Protein AF-S1PLH1-F1 (afdb_monomer_lite)

Organism: NCBI:txid1181728

pLDDT: mean 71.2, std 16.9, range [31.09, 90.38]

Radius of gyration: 14.57 Å; chains: 1; bounding box: 38×31×36 Å

Secondary structure (DSSP, 8-state):
------EEEEEE-TTT--EEEEEES---HHHHHHHHHHHHHHSSS--------S-TTS-S--TTS---S---S-PPPPHHHHHHHHHHHHHHIIIIIS--

Sequence (100 aa):
MGELRCYVITMIDEHSNYALAQAVPSLNCDIIKLFFCRADRLFPIDINQGIADNGKEFPGNFDKAPQESASKPYGPTPLRLERTSERFKRTPKEQFIEFK

Foldseek 3Di:
DPPQDWDKDKDADPPPRDIDIDIDSDQAQVVVVVVVVVCCVPDPDHDQDDDDDPDPRHPPCPPPRDPDDDDDDDDPDPPVVVVVVVVVVVCCCVPPVVPD

Structure (mmCIF, N/CA/C/O backbone):
data_AF-S1PLH1-F1
#
_entry.id   AF-S1PLH1-F1
#
loop_
_atom_site.group_PDB
_atom_site.id
_atom_site.type_symbol
_atom_site.label_atom_id
_atom_site.label_alt_id
_atom_site.label_comp_id
_atom_site.label_asym_id
_atom_site.label_entity_id
_atom_site.label_seq_id
_atom_site.pdbx_PDB_ins_code
_atom_site.Cartn_x
_atom_site.Cartn_y
_atom_site.Cartn_z
_atom_site.occupancy
_atom_site.B_iso_or_equiv
_atom_site.auth_seq_id
_atom_site.auth_comp_id
_atom_site.auth_asym_id
_atom_site.auth_atom_id
_atom_site.pdbx_PDB_model_num
ATOM 1 N N . MET A 1 1 ? -17.236 5.895 23.349 1.00 46.53 1 MET A N 1
ATOM 2 C CA . MET A 1 1 ? -16.543 5.074 22.333 1.00 46.53 1 MET A CA 1
ATOM 3 C C . MET A 1 1 ? -15.213 5.752 22.067 1.00 46.53 1 MET A C 1
ATOM 5 O O . MET A 1 1 ? -15.239 6.939 21.779 1.00 46.53 1 MET A O 1
ATOM 9 N N . GLY A 1 2 ? -14.080 5.080 22.298 1.00 53.78 2 GLY A N 1
ATOM 10 C CA . GLY A 1 2 ? -12.761 5.682 22.057 1.00 53.78 2 GLY A CA 1
ATOM 11 C C . GLY A 1 2 ? -12.589 6.049 20.582 1.00 53.78 2 GLY A C 1
ATOM 12 O O . GLY A 1 2 ? -13.194 5.400 19.730 1.00 53.78 2 GLY A O 1
ATOM 13 N N . GLU A 1 3 ? -11.808 7.090 20.288 1.00 58.06 3 GLU A N 1
ATOM 14 C CA . GLU A 1 3 ? -11.478 7.468 18.910 1.00 58.06 3 GLU A CA 1
ATOM 15 C C . GLU A 1 3 ? -10.939 6.249 18.151 1.00 58.06 3 GLU A C 1
ATOM 17 O O . GLU A 1 3 ? -9.890 5.695 18.490 1.00 58.06 3 GLU A O 1
ATOM 22 N N . LEU A 1 4 ? -11.675 5.815 17.127 1.00 64.06 4 LEU A N 1
ATOM 23 C CA . LEU A 1 4 ? -11.211 4.814 16.176 1.00 64.06 4 LEU A CA 1
ATOM 24 C C . LEU A 1 4 ? -10.049 5.430 15.396 1.00 64.06 4 LEU A C 1
ATOM 26 O O . LEU A 1 4 ? -10.246 6.251 14.502 1.00 64.06 4 LEU A O 1
ATOM 30 N N . ARG A 1 5 ? -8.821 5.061 15.765 1.00 69.12 5 ARG A N 1
ATOM 31 C CA . ARG A 1 5 ? -7.630 5.429 15.000 1.00 69.12 5 ARG A CA 1
ATOM 32 C C . ARG A 1 5 ? -7.628 4.626 13.705 1.00 69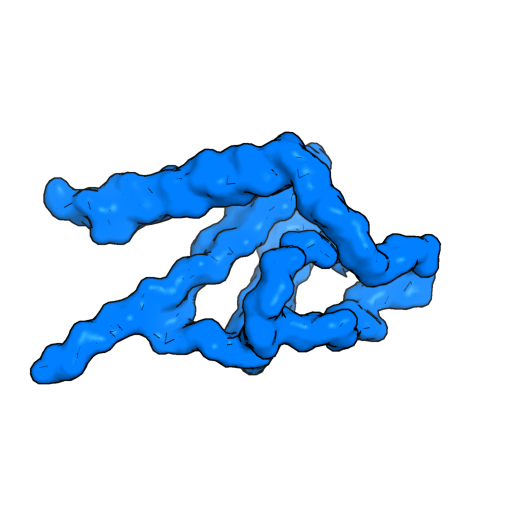.12 5 ARG A C 1
ATOM 34 O O . ARG A 1 5 ? -7.379 3.425 13.718 1.00 69.12 5 ARG A O 1
ATOM 41 N N . CYS A 1 6 ? -7.913 5.296 12.597 1.00 75.81 6 CYS A N 1
ATOM 42 C CA . CYS A 1 6 ? -7.755 4.732 11.265 1.00 75.81 6 CYS A CA 1
ATOM 43 C C . CYS A 1 6 ? -6.347 5.045 10.760 1.00 75.81 6 CYS A C 1
ATOM 45 O O . CYS A 1 6 ? -5.950 6.207 10.689 1.00 75.81 6 CYS A O 1
ATOM 47 N N . TYR A 1 7 ? -5.601 4.009 10.396 1.00 85.38 7 TYR A N 1
ATOM 48 C CA . TYR A 1 7 ? -4.307 4.152 9.740 1.00 85.38 7 TYR A CA 1
ATOM 49 C C . TYR A 1 7 ? -4.486 3.947 8.243 1.00 85.38 7 TYR A C 1
ATOM 51 O O . TYR A 1 7 ? -5.331 3.158 7.825 1.00 85.38 7 TYR A O 1
ATOM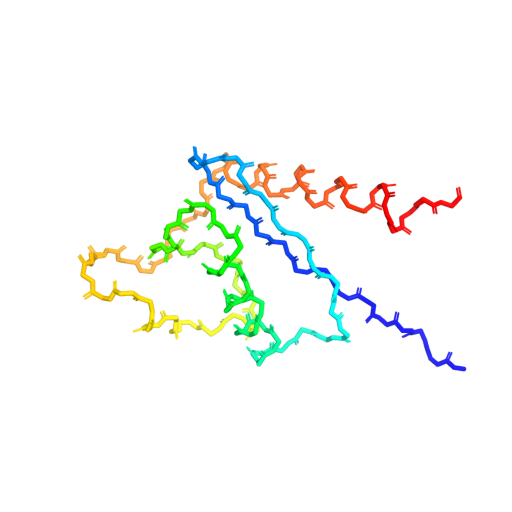 59 N N . VAL A 1 8 ? -3.688 4.629 7.427 1.00 87.12 8 VAL A N 1
ATOM 60 C CA . VAL A 1 8 ? -3.676 4.421 5.977 1.00 87.12 8 VAL A CA 1
ATOM 61 C C . VAL A 1 8 ? -2.280 3.995 5.568 1.00 87.12 8 VAL A C 1
ATOM 63 O O . VAL A 1 8 ? -1.316 4.725 5.787 1.00 87.12 8 VAL A O 1
ATOM 66 N N . ILE A 1 9 ? -2.182 2.805 4.983 1.00 88.06 9 ILE A N 1
ATOM 67 C CA . ILE A 1 9 ? -0.955 2.326 4.351 1.00 88.06 9 ILE A CA 1
ATOM 68 C C . ILE A 1 9 ? -1.011 2.741 2.885 1.00 88.06 9 ILE A C 1
ATOM 70 O O . ILE A 1 9 ? -2.033 2.561 2.222 1.00 88.06 9 ILE A O 1
ATOM 74 N N . THR A 1 10 ? 0.086 3.301 2.389 1.00 88.56 10 THR A N 1
ATOM 75 C CA . THR A 1 10 ? 0.216 3.783 1.012 1.00 88.56 10 THR A CA 1
ATOM 76 C C . THR A 1 10 ? 1.417 3.140 0.340 1.00 88.56 10 THR A C 1
ATOM 78 O O . THR A 1 10 ? 2.489 3.097 0.940 1.00 88.56 10 THR A O 1
ATOM 81 N N . MET A 1 11 ? 1.257 2.714 -0.909 1.00 87.00 11 MET A N 1
ATOM 82 C CA . MET A 1 11 ? 2.319 2.193 -1.765 1.00 87.00 11 MET A CA 1
ATOM 83 C C . MET A 1 11 ? 2.219 2.838 -3.142 1.00 87.00 11 MET A C 1
ATOM 85 O O . MET A 1 11 ? 1.120 3.050 -3.648 1.00 87.00 11 MET A O 1
ATOM 89 N N . ILE A 1 12 ? 3.366 3.150 -3.733 1.00 86.12 12 ILE A N 1
ATOM 90 C CA . ILE A 1 12 ? 3.474 3.757 -5.057 1.00 86.12 12 ILE A CA 1
ATOM 91 C C . ILE A 1 12 ? 4.593 3.030 -5.778 1.00 86.12 12 ILE A C 1
ATOM 93 O O . ILE A 1 12 ? 5.669 2.861 -5.206 1.00 86.12 12 ILE A O 1
ATOM 97 N N . ASP A 1 13 ? 4.341 2.635 -7.016 1.00 83.38 13 ASP A N 1
ATOM 98 C CA . ASP A 1 13 ? 5.386 2.169 -7.911 1.00 83.38 13 ASP A CA 1
ATOM 99 C C . ASP A 1 13 ? 5.883 3.316 -8.806 1.00 83.38 13 ASP A C 1
ATOM 101 O O . ASP A 1 13 ? 5.096 4.059 -9.399 1.00 83.38 13 ASP A O 1
ATOM 105 N N . GLU A 1 14 ? 7.207 3.469 -8.899 1.00 74.69 14 GLU A N 1
ATOM 106 C CA . GLU A 1 14 ? 7.842 4.566 -9.643 1.00 74.69 14 GLU A CA 1
ATOM 107 C C . GLU A 1 14 ? 7.736 4.384 -11.163 1.00 74.69 14 GLU A C 1
ATOM 109 O O . GLU A 1 14 ? 7.729 5.369 -11.903 1.00 74.69 14 GLU A O 1
ATOM 114 N N . HIS A 1 15 ? 7.661 3.141 -11.639 1.00 77.88 15 HIS A N 1
ATOM 115 C CA . HIS A 1 15 ? 7.779 2.831 -13.063 1.00 77.88 15 HIS A CA 1
ATOM 116 C C . HIS A 1 15 ? 6.432 2.843 -13.795 1.00 77.88 15 HIS A C 1
ATOM 118 O O . HIS A 1 15 ? 6.349 3.303 -14.933 1.00 77.88 15 HIS A O 1
ATOM 124 N N . SER A 1 16 ? 5.375 2.371 -13.142 1.00 79.00 16 SER A N 1
ATOM 125 C CA . SER A 1 16 ? 4.022 2.240 -13.692 1.00 79.00 16 SER A CA 1
ATOM 126 C C . SER A 1 16 ? 3.097 3.400 -13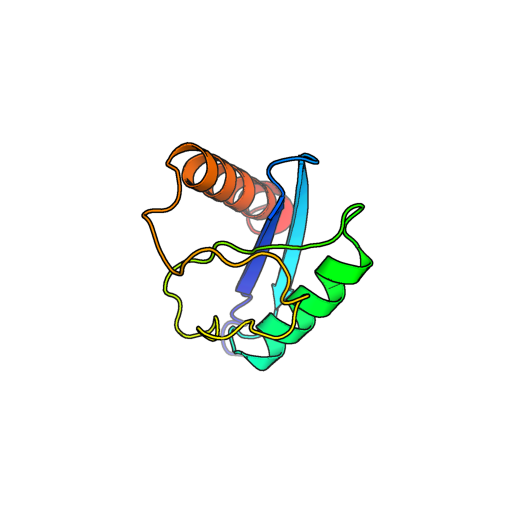.324 1.00 79.00 16 SER A C 1
ATOM 128 O O . SER A 1 16 ? 2.008 3.506 -13.885 1.00 79.00 16 SER A O 1
ATOM 130 N N . ASN A 1 17 ? 3.508 4.280 -12.401 1.00 76.81 17 ASN A N 1
ATOM 131 C CA . ASN A 1 17 ? 2.646 5.288 -11.767 1.00 76.81 17 ASN A CA 1
ATOM 132 C C . ASN A 1 17 ? 1.403 4.687 -11.081 1.00 76.81 17 ASN A C 1
ATOM 134 O O . ASN A 1 17 ? 0.427 5.399 -10.835 1.00 76.81 17 ASN A O 1
ATOM 138 N N . TYR A 1 18 ? 1.419 3.387 -10.776 1.00 86.25 18 TYR A N 1
ATOM 139 C CA . TYR A 1 18 ? 0.349 2.737 -10.038 1.00 86.25 18 TYR A CA 1
ATOM 140 C C . TYR A 1 18 ? 0.519 2.991 -8.540 1.00 86.25 18 TYR A C 1
ATOM 142 O O . TYR A 1 18 ? 1.628 2.941 -8.003 1.00 86.25 18 TYR A O 1
ATOM 150 N N . ALA A 1 19 ? -0.584 3.278 -7.853 1.00 88.25 19 ALA A N 1
ATOM 151 C CA . ALA A 1 19 ? -0.569 3.566 -6.429 1.00 88.25 19 ALA A CA 1
ATOM 152 C C . ALA A 1 19 ? -1.761 2.922 -5.725 1.00 88.25 19 ALA A C 1
ATOM 154 O O . ALA A 1 19 ? -2.863 2.839 -6.268 1.00 88.25 19 ALA A O 1
ATOM 155 N N . LEU A 1 20 ? -1.535 2.491 -4.489 1.00 89.12 20 LEU A N 1
ATOM 156 C CA . LEU A 1 20 ? -2.528 1.856 -3.638 1.00 89.12 20 LEU A CA 1
ATOM 157 C C . LEU A 1 20 ? -2.534 2.537 -2.272 1.00 89.12 20 LEU A C 1
ATOM 159 O O . LEU A 1 20 ? -1.488 2.727 -1.655 1.00 89.12 20 LEU A O 1
ATOM 163 N N . ALA A 1 21 ? -3.725 2.866 -1.784 1.00 90.38 21 ALA A N 1
ATOM 164 C CA . ALA A 1 21 ? -3.949 3.326 -0.422 1.00 90.38 21 ALA A CA 1
ATOM 165 C C . ALA A 1 21 ? -5.000 2.429 0.236 1.00 90.38 21 ALA A C 1
ATOM 167 O O . ALA A 1 21 ? -6.057 2.185 -0.344 1.00 90.38 21 ALA A O 1
ATOM 168 N N . GLN A 1 22 ? -4.720 1.936 1.441 1.00 89.00 22 GLN A N 1
ATOM 169 C CA . GLN A 1 22 ? -5.640 1.072 2.173 1.00 89.00 22 GLN A CA 1
ATOM 170 C C . GLN A 1 22 ? -5.774 1.525 3.625 1.00 89.00 22 GLN A C 1
ATOM 172 O O . GLN A 1 22 ? -4.785 1.602 4.355 1.00 89.00 22 GLN A O 1
ATOM 177 N N . ALA A 1 23 ? -7.011 1.766 4.056 1.00 89.25 23 ALA A N 1
ATOM 178 C CA . ALA A 1 23 ? -7.323 1.978 5.462 1.00 89.25 23 ALA A CA 1
ATOM 179 C C . ALA A 1 23 ? -7.215 0.660 6.247 1.00 89.25 23 ALA A C 1
ATOM 181 O O . ALA A 1 23 ? -7.668 -0.395 5.790 1.00 89.25 23 ALA A O 1
ATOM 182 N N . VAL A 1 24 ? -6.612 0.719 7.433 1.00 86.94 24 VAL A N 1
ATOM 183 C CA . VAL A 1 24 ? -6.424 -0.419 8.335 1.00 86.94 24 VAL A CA 1
ATOM 184 C C . VAL A 1 24 ? -6.686 -0.023 9.791 1.00 86.94 24 VAL A C 1
ATOM 186 O O . VAL A 1 24 ? -6.426 1.118 10.183 1.00 86.94 24 VAL A O 1
ATOM 189 N N . PRO A 1 25 ? -7.189 -0.958 10.618 1.00 85.12 25 PRO A N 1
ATOM 190 C CA . PRO A 1 25 ? -7.541 -0.672 12.010 1.00 85.12 25 PRO A CA 1
ATOM 191 C C . PRO A 1 25 ? -6.320 -0.532 12.935 1.00 85.12 25 PRO A C 1
ATOM 193 O O . PRO A 1 25 ? -6.443 -0.029 14.047 1.00 85.12 25 PRO A O 1
ATOM 196 N N . SER A 1 26 ? -5.142 -0.992 12.506 1.00 86.06 26 SER A N 1
ATOM 197 C CA . SER A 1 26 ? -3.899 -0.936 13.282 1.00 86.06 26 SER A CA 1
ATOM 198 C C . SER A 1 26 ? -2.679 -1.090 12.378 1.00 86.06 26 SER A C 1
ATOM 200 O O . SER A 1 26 ? -2.757 -1.805 11.379 1.00 86.06 26 SER A O 1
ATOM 202 N N . LEU A 1 27 ? -1.541 -0.515 12.769 1.00 84.62 27 LEU A N 1
ATOM 203 C CA . LEU A 1 27 ? -0.243 -0.789 12.150 1.00 84.62 27 LEU A CA 1
ATOM 204 C C . LEU A 1 27 ? 0.465 -1.901 12.933 1.00 84.62 27 LEU A C 1
ATOM 206 O O . LEU A 1 27 ? 0.911 -1.703 14.059 1.00 84.62 27 LEU A O 1
ATOM 210 N N . ASN A 1 28 ? 0.509 -3.098 12.356 1.00 84.69 28 ASN A N 1
ATOM 211 C CA . ASN A 1 28 ? 1.290 -4.224 12.859 1.00 84.69 28 ASN A CA 1
ATOM 212 C C . ASN A 1 28 ? 1.790 -5.073 11.680 1.00 84.69 28 ASN A C 1
ATOM 214 O O . ASN A 1 28 ? 1.281 -4.959 10.564 1.00 84.69 28 ASN A O 1
ATOM 218 N N . CYS A 1 29 ? 2.773 -5.934 11.936 1.00 80.88 29 CYS A N 1
ATOM 219 C CA . CYS A 1 29 ? 3.443 -6.727 10.903 1.00 80.88 29 CYS A CA 1
ATOM 220 C C . CYS A 1 29 ? 2.476 -7.605 10.081 1.00 80.88 29 CYS A C 1
ATOM 222 O O . CYS A 1 29 ? 2.638 -7.723 8.867 1.00 80.88 29 CYS A O 1
ATOM 224 N N . ASP A 1 30 ? 1.440 -8.181 10.698 1.00 85.75 30 ASP A N 1
ATOM 225 C CA . ASP A 1 30 ? 0.482 -9.047 9.997 1.00 85.75 30 ASP A CA 1
ATOM 226 C C . ASP 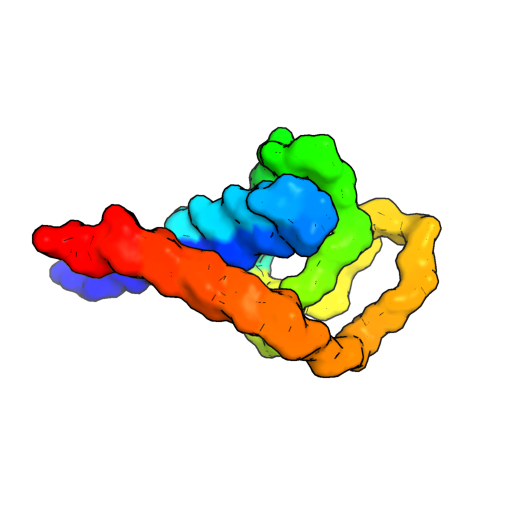A 1 30 ? -0.408 -8.259 9.030 1.00 85.75 30 ASP A C 1
ATOM 228 O O . ASP A 1 30 ? -0.654 -8.694 7.903 1.00 85.75 30 ASP A O 1
ATOM 232 N N . ILE A 1 31 ? -0.831 -7.058 9.432 1.00 87.94 31 ILE A N 1
ATOM 233 C CA . ILE A 1 31 ? -1.578 -6.137 8.572 1.00 87.94 31 ILE A CA 1
ATOM 234 C C . ILE A 1 31 ? -0.714 -5.660 7.400 1.00 87.94 31 ILE A C 1
ATOM 236 O O . ILE A 1 31 ? -1.200 -5.602 6.270 1.00 87.94 31 ILE A O 1
ATOM 240 N N . ILE A 1 32 ? 0.565 -5.365 7.647 1.00 85.12 32 ILE A N 1
ATOM 241 C CA . ILE A 1 32 ? 1.515 -4.965 6.602 1.00 85.12 32 ILE A CA 1
ATOM 242 C C . ILE A 1 32 ? 1.721 -6.108 5.599 1.00 85.12 32 ILE A C 1
ATOM 244 O O . ILE A 1 32 ? 1.607 -5.890 4.395 1.00 85.12 32 ILE A O 1
ATOM 248 N N . LYS A 1 33 ? 1.931 -7.347 6.061 1.00 84.75 33 LYS A N 1
ATOM 249 C CA . LYS A 1 33 ? 2.027 -8.525 5.179 1.00 84.75 33 LYS A CA 1
ATOM 250 C C . LYS A 1 33 ? 0.776 -8.704 4.324 1.00 84.75 33 LYS A C 1
ATOM 252 O O . LYS A 1 33 ? 0.881 -8.918 3.120 1.00 84.75 33 LYS A O 1
ATOM 257 N N . LEU A 1 34 ? -0.406 -8.589 4.930 1.00 87.25 34 LEU A N 1
ATOM 258 C CA . LEU A 1 34 ? -1.670 -8.704 4.208 1.00 87.25 34 LEU A CA 1
ATOM 259 C C . LEU A 1 34 ? -1.820 -7.612 3.142 1.00 87.25 34 LEU A C 1
ATOM 261 O O . LEU A 1 34 ? -2.312 -7.892 2.050 1.00 87.25 34 LEU A O 1
ATOM 265 N N . PHE A 1 35 ? -1.394 -6.385 3.448 1.00 88.56 35 PHE A N 1
ATOM 266 C CA . PHE A 1 35 ? -1.351 -5.293 2.480 1.00 88.56 35 PHE A CA 1
ATOM 267 C C . PHE A 1 35 ? -0.445 -5.640 1.290 1.00 88.56 35 PHE A C 1
ATOM 269 O O . PHE A 1 35 ? -0.886 -5.515 0.151 1.00 88.56 35 PHE A O 1
ATOM 276 N N . PHE A 1 36 ? 0.761 -6.167 1.527 1.00 84.56 36 PHE A N 1
ATOM 277 C CA . PHE A 1 36 ? 1.659 -6.596 0.448 1.00 84.56 36 PHE A CA 1
ATOM 278 C C . PHE A 1 36 ? 1.072 -7.724 -0.404 1.00 84.56 36 PHE A C 1
ATOM 280 O O . PHE A 1 36 ? 1.091 -7.622 -1.624 1.00 84.56 36 PHE A O 1
ATOM 287 N N . CYS A 1 37 ? 0.465 -8.751 0.200 1.00 85.62 37 CYS A N 1
ATOM 288 C CA . CYS A 1 37 ? -0.202 -9.814 -0.563 1.00 85.62 37 CYS A CA 1
ATOM 289 C C . CYS A 1 37 ? -1.347 -9.292 -1.446 1.00 85.62 37 CYS A C 1
ATOM 291 O O . CYS A 1 37 ? -1.688 -9.910 -2.453 1.00 85.62 37 CYS A O 1
ATOM 293 N N . ARG A 1 38 ? -1.991 -8.187 -1.055 1.00 87.94 38 ARG A N 1
ATOM 294 C CA . ARG A 1 38 ? -3.012 -7.527 -1.877 1.00 87.94 38 ARG A CA 1
ATOM 295 C C . ARG A 1 38 ? -2.379 -6.691 -2.976 1.00 87.94 38 ARG A C 1
ATOM 297 O O . ARG A 1 38 ? -2.858 -6.759 -4.100 1.00 87.94 38 ARG A O 1
ATOM 304 N N . ALA A 1 39 ? -1.325 -5.940 -2.664 1.00 86.88 39 ALA A N 1
ATOM 305 C CA . ALA A 1 39 ? -0.583 -5.163 -3.649 1.00 86.88 39 ALA A CA 1
ATOM 306 C C . ALA A 1 39 ? -0.045 -6.068 -4.768 1.00 86.88 39 ALA A C 1
ATOM 308 O O . ALA A 1 39 ? -0.308 -5.793 -5.929 1.00 86.88 39 ALA A O 1
ATOM 309 N N . ASP A 1 40 ? 0.564 -7.201 -4.424 1.00 85.31 40 ASP A N 1
ATOM 310 C CA . ASP A 1 40 ? 1.094 -8.191 -5.375 1.00 85.31 40 ASP A CA 1
ATOM 311 C C . ASP A 1 40 ? 0.039 -8.702 -6.375 1.00 85.31 40 ASP A C 1
ATOM 313 O O . ASP A 1 40 ? 0.326 -8.944 -7.539 1.00 85.31 40 ASP A O 1
ATOM 317 N N . ARG A 1 41 ? -1.228 -8.786 -5.950 1.00 86.81 41 ARG A N 1
ATOM 318 C CA . ARG A 1 41 ? -2.352 -9.193 -6.814 1.00 86.81 41 ARG A CA 1
ATOM 319 C C . ARG A 1 41 ? -2.976 -8.055 -7.620 1.00 86.81 41 ARG A C 1
ATOM 321 O O . ARG A 1 41 ? -3.725 -8.325 -8.554 1.00 86.81 41 ARG A O 1
ATOM 328 N N . LEU A 1 42 ? -2.790 -6.810 -7.189 1.00 88.12 42 LEU A N 1
ATOM 329 C CA . LEU A 1 42 ? -3.450 -5.633 -7.761 1.00 88.12 42 LEU A CA 1
ATOM 330 C C . LEU A 1 42 ? -2.536 -4.834 -8.683 1.00 88.12 42 LEU A C 1
ATOM 332 O O . LEU A 1 42 ? -3.040 -4.108 -9.541 1.00 88.12 42 LEU A O 1
ATOM 336 N N . PHE A 1 43 ? -1.224 -4.897 -8.467 1.00 82.81 43 PHE A N 1
ATOM 337 C CA . PHE A 1 43 ? -0.272 -4.162 -9.278 1.00 82.81 43 PHE A CA 1
ATOM 338 C C . PHE A 1 43 ? -0.170 -4.805 -10.666 1.00 82.81 43 PHE A C 1
ATOM 340 O O . PHE A 1 43 ? -0.174 -6.028 -10.789 1.00 82.81 43 PHE A O 1
ATOM 347 N N . PRO A 1 44 ? -0.074 -3.991 -11.731 1.00 82.62 44 PRO A N 1
ATOM 348 C CA . PRO A 1 44 ? 0.050 -4.489 -13.100 1.00 82.62 44 PRO A CA 1
ATOM 349 C C . PRO A 1 44 ? 1.453 -5.036 -13.417 1.00 82.62 44 PRO A C 1
ATOM 351 O O . PRO A 1 44 ? 1.706 -5.431 -14.554 1.00 82.62 44 PRO A O 1
ATOM 354 N N . ILE A 1 45 ? 2.367 -5.005 -12.444 1.00 81.75 45 ILE A N 1
ATOM 355 C CA . ILE A 1 45 ? 3.759 -5.436 -12.549 1.00 81.75 45 ILE A CA 1
ATOM 356 C C . ILE A 1 45 ? 4.165 -6.194 -11.282 1.00 81.75 45 ILE A C 1
ATOM 358 O O . ILE A 1 45 ? 3.646 -5.909 -10.199 1.00 81.75 45 ILE A O 1
ATOM 362 N N . ASP A 1 46 ? 5.130 -7.102 -11.416 1.00 81.00 46 ASP A N 1
ATOM 363 C CA . ASP A 1 46 ? 5.684 -7.845 -10.284 1.00 81.00 46 ASP A CA 1
ATOM 364 C C . ASP A 1 46 ? 6.465 -6.918 -9.340 1.00 81.00 46 ASP A C 1
ATOM 366 O O . ASP A 1 46 ? 7.310 -6.116 -9.760 1.00 81.00 46 ASP A O 1
ATOM 370 N N . ILE A 1 47 ? 6.196 -7.036 -8.038 1.00 77.88 47 ILE A N 1
ATOM 371 C CA . ILE A 1 47 ? 6.854 -6.235 -7.002 1.00 77.88 47 ILE A CA 1
ATOM 372 C C . ILE A 1 47 ? 8.191 -6.894 -6.643 1.00 77.88 47 ILE A C 1
ATOM 374 O O . ILE A 1 47 ? 8.252 -7.820 -5.837 1.00 77.88 47 ILE A O 1
ATOM 378 N N . ASN A 1 48 ? 9.282 -6.381 -7.215 1.00 73.81 48 ASN A N 1
ATOM 379 C CA . ASN A 1 48 ? 10.628 -6.929 -6.992 1.00 73.81 48 ASN A CA 1
ATOM 380 C C . ASN A 1 48 ? 11.338 -6.344 -5.758 1.00 73.81 48 ASN A C 1
ATOM 382 O O . ASN A 1 48 ? 12.130 -7.026 -5.111 1.00 73.81 48 ASN A O 1
ATOM 386 N N . GLN A 1 49 ? 11.078 -5.076 -5.424 1.00 72.06 49 GLN A N 1
ATOM 387 C CA . GLN A 1 49 ? 11.701 -4.390 -4.290 1.00 72.06 49 GLN A CA 1
ATOM 388 C C . GLN A 1 49 ? 10.749 -3.344 -3.701 1.00 72.06 49 GLN A C 1
ATOM 390 O O . GLN A 1 49 ? 10.002 -2.691 -4.426 1.00 72.06 49 GLN A O 1
ATOM 395 N N . GLY A 1 50 ? 10.800 -3.164 -2.380 1.00 72.75 50 GLY A N 1
ATOM 396 C CA . GLY A 1 50 ? 10.081 -2.108 -1.670 1.00 72.75 50 GLY A CA 1
ATOM 397 C C . GLY A 1 50 ? 11.035 -1.222 -0.873 1.00 72.75 50 GLY A C 1
ATOM 398 O O . GLY A 1 50 ? 11.989 -1.713 -0.272 1.00 72.75 50 GLY A O 1
ATOM 399 N N . ILE A 1 51 ? 10.757 0.082 -0.850 1.00 73.94 51 ILE A N 1
ATOM 400 C CA . ILE A 1 51 ? 11.416 1.048 0.034 1.00 73.94 51 ILE A CA 1
ATOM 401 C C . ILE A 1 51 ? 10.369 1.515 1.045 1.00 73.94 51 ILE A C 1
ATOM 403 O O . ILE A 1 51 ? 9.333 2.055 0.661 1.00 73.94 51 ILE A O 1
ATOM 407 N N . ALA A 1 52 ? 10.638 1.296 2.329 1.00 73.00 52 ALA A N 1
ATOM 408 C CA . ALA A 1 52 ? 9.798 1.741 3.435 1.00 73.00 52 ALA A CA 1
ATOM 409 C C . ALA A 1 52 ? 10.595 2.661 4.365 1.00 73.00 52 ALA A C 1
ATOM 411 O O . ALA A 1 52 ? 11.829 2.662 4.352 1.00 73.00 52 ALA A O 1
ATOM 412 N N . ASP A 1 53 ? 9.886 3.448 5.172 1.00 69.31 53 ASP A N 1
ATOM 413 C CA . ASP A 1 53 ? 10.516 4.137 6.292 1.00 69.31 53 ASP A CA 1
ATOM 414 C C . ASP A 1 53 ? 10.981 3.126 7.359 1.00 69.31 53 ASP A C 1
ATOM 416 O O . ASP A 1 53 ? 10.650 1.940 7.324 1.00 69.31 53 ASP A O 1
ATOM 420 N N . ASN A 1 54 ? 11.782 3.586 8.322 1.00 63.34 54 ASN A N 1
ATOM 421 C CA . ASN A 1 54 ? 12.284 2.745 9.416 1.00 63.34 54 ASN A CA 1
ATOM 422 C C . ASN A 1 54 ? 11.198 2.422 10.469 1.00 63.34 54 ASN A C 1
ATOM 424 O O . ASN A 1 54 ? 11.514 2.242 11.649 1.00 63.34 54 ASN A O 1
ATOM 428 N N . GLY A 1 55 ? 9.919 2.405 10.077 1.00 63.88 55 GLY A N 1
ATOM 429 C CA . GLY A 1 55 ? 8.809 2.015 10.934 1.00 63.88 55 GLY A CA 1
ATOM 430 C C . GLY A 1 55 ? 9.003 0.597 11.467 1.00 63.88 55 GLY A C 1
ATOM 431 O O . GLY A 1 55 ? 9.374 -0.321 10.736 1.00 63.88 55 GLY A O 1
ATOM 432 N N . LYS A 1 56 ? 8.745 0.401 12.765 1.00 67.56 56 LYS A N 1
ATOM 433 C CA . LYS A 1 56 ? 8.908 -0.903 13.438 1.00 67.56 56 LYS A CA 1
ATOM 434 C C . LYS A 1 56 ? 7.944 -1.963 12.899 1.00 67.56 56 LYS A C 1
ATOM 436 O O . LYS A 1 56 ? 8.123 -3.150 13.160 1.00 67.56 56 LYS A O 1
ATOM 441 N N . GLU A 1 57 ? 6.900 -1.531 12.201 1.00 69.31 57 GLU A N 1
ATOM 442 C CA . GLU A 1 57 ? 5.861 -2.374 11.624 1.00 69.31 57 GLU A CA 1
ATOM 443 C C . GLU A 1 57 ? 6.285 -3.022 10.301 1.00 69.31 57 GLU A C 1
ATOM 445 O O . GLU A 1 57 ? 5.673 -4.011 9.892 1.00 69.31 57 GLU A O 1
ATOM 450 N N . PHE A 1 58 ? 7.345 -2.513 9.666 1.00 66.00 58 PHE A N 1
ATOM 451 C CA . PHE A 1 58 ? 7.949 -3.100 8.478 1.00 66.00 58 PHE A CA 1
ATOM 452 C C . PHE A 1 58 ? 9.055 -4.074 8.910 1.00 66.00 58 PHE A C 1
ATOM 454 O O . PHE A 1 58 ? 10.100 -3.642 9.401 1.00 66.00 58 PHE A O 1
ATOM 461 N N . PRO A 1 59 ? 8.856 -5.400 8.789 1.00 57.34 59 PRO A N 1
ATOM 462 C CA . PRO A 1 59 ? 9.908 -6.349 9.123 1.00 57.34 59 PRO A CA 1
ATOM 463 C C . PRO A 1 59 ? 11.114 -6.125 8.203 1.00 57.34 59 PRO A C 1
ATOM 465 O O . PRO A 1 59 ? 10.970 -6.118 6.985 1.00 57.34 59 PRO A O 1
ATOM 468 N N . GLY A 1 60 ? 12.315 -6.003 8.779 1.00 49.84 60 GLY A N 1
ATOM 469 C CA . GLY A 1 60 ? 13.570 -5.839 8.027 1.00 49.84 60 GLY A CA 1
ATOM 470 C C . GLY A 1 60 ? 13.899 -6.986 7.058 1.00 49.84 60 GLY A C 1
ATOM 471 O O . GLY A 1 60 ? 14.787 -6.840 6.225 1.00 49.84 60 GLY A O 1
ATOM 472 N N . ASN A 1 61 ? 13.152 -8.093 7.124 1.00 46.22 61 ASN A N 1
ATOM 473 C CA . ASN A 1 61 ? 13.271 -9.253 6.249 1.00 46.22 61 ASN A CA 1
ATOM 474 C C . ASN A 1 61 ? 11.953 -9.473 5.486 1.00 46.22 61 ASN A C 1
ATOM 476 O O . ASN A 1 61 ? 11.159 -10.353 5.826 1.00 46.22 61 ASN A O 1
ATOM 480 N N . PHE A 1 62 ? 11.734 -8.718 4.409 1.00 52.47 62 PHE A N 1
ATOM 481 C CA . PHE A 1 62 ? 10.811 -9.107 3.331 1.00 52.47 62 PHE A CA 1
ATOM 482 C C . PHE A 1 62 ? 11.454 -10.168 2.405 1.00 52.47 62 PHE A C 1
ATOM 484 O O . PHE A 1 62 ? 11.234 -10.173 1.200 1.00 52.47 62 PHE A O 1
ATOM 491 N N . ASP A 1 63 ? 12.246 -11.092 2.961 1.00 44.47 63 ASP A N 1
ATOM 492 C CA . ASP A 1 63 ? 13.133 -12.038 2.250 1.00 44.47 63 ASP A CA 1
ATOM 493 C C . ASP A 1 63 ? 12.423 -13.126 1.416 1.00 44.47 63 ASP A C 1
ATOM 495 O O . ASP A 1 63 ? 13.038 -14.122 1.038 1.00 44.47 63 ASP A 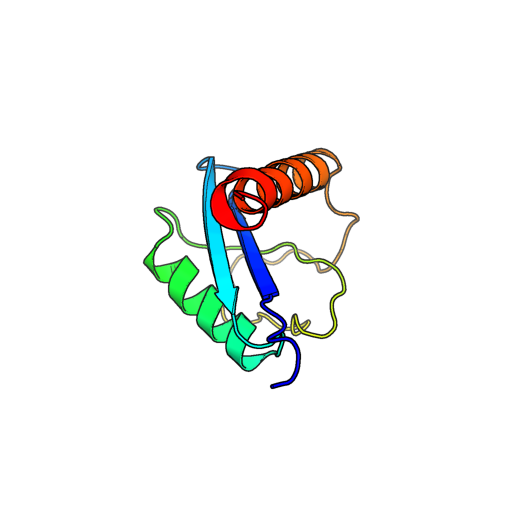O 1
ATOM 499 N N . LYS A 1 64 ? 11.120 -13.001 1.144 1.00 39.12 64 LYS A N 1
ATOM 500 C CA . LYS A 1 64 ? 10.358 -14.008 0.385 1.00 39.12 64 LYS A CA 1
ATOM 501 C C . LYS A 1 64 ? 9.471 -13.431 -0.726 1.00 39.12 64 LYS A C 1
ATOM 503 O O . LYS A 1 64 ? 8.463 -14.043 -1.061 1.00 39.12 64 LYS A O 1
ATOM 508 N N . ALA A 1 65 ? 9.860 -12.302 -1.314 1.00 37.38 65 ALA A N 1
ATOM 509 C CA . ALA A 1 65 ? 9.592 -12.007 -2.729 1.00 37.38 65 ALA A CA 1
ATOM 510 C C . ALA A 1 65 ? 10.892 -12.291 -3.521 1.00 37.38 65 ALA A C 1
ATOM 512 O O . ALA A 1 65 ? 11.961 -12.208 -2.911 1.00 37.38 65 ALA A O 1
ATOM 513 N N . PRO A 1 66 ? 10.833 -12.737 -4.792 1.00 36.47 66 PRO A N 1
ATOM 514 C CA . PRO A 1 66 ? 11.826 -13.632 -5.395 1.00 36.47 66 PRO A CA 1
ATOM 515 C C . PRO A 1 66 ? 13.278 -13.174 -5.211 1.00 36.47 66 PRO A C 1
ATOM 517 O O . PRO A 1 66 ? 13.725 -12.182 -5.784 1.00 36.47 66 PRO A O 1
ATOM 520 N N . GLN A 1 67 ? 14.025 -13.934 -4.404 1.00 37.03 67 GLN A N 1
ATOM 521 C CA . GLN A 1 67 ? 15.477 -13.843 -4.293 1.00 37.03 67 GLN A CA 1
ATOM 522 C C . GLN A 1 67 ? 16.118 -14.253 -5.624 1.00 37.03 67 GLN A C 1
ATOM 524 O O . GLN A 1 67 ? 16.530 -15.394 -5.780 1.00 37.03 67 GLN A O 1
ATOM 529 N N . GLU A 1 68 ? 16.228 -13.326 -6.571 1.00 31.09 68 GLU A N 1
ATOM 530 C CA . GLU A 1 68 ? 17.195 -13.441 -7.669 1.00 31.09 68 GLU A CA 1
ATOM 531 C C . GLU A 1 68 ? 17.569 -12.084 -8.283 1.00 31.09 68 GLU A C 1
ATOM 533 O O . GLU A 1 68 ? 17.831 -11.945 -9.469 1.00 31.09 68 GLU A O 1
ATOM 538 N N . SER A 1 69 ? 17.679 -11.050 -7.452 1.00 33.19 69 SER A N 1
ATOM 539 C CA . SER A 1 69 ? 18.536 -9.907 -7.777 1.00 33.19 69 SER A CA 1
ATOM 540 C C . SER A 1 69 ? 19.053 -9.283 -6.491 1.00 33.19 69 SER A C 1
ATOM 542 O O . SER A 1 69 ? 18.445 -8.398 -5.893 1.00 33.19 69 SER A O 1
ATOM 544 N N . ALA A 1 70 ? 20.185 -9.799 -6.025 1.00 32.56 70 ALA A N 1
ATOM 545 C CA . ALA A 1 70 ? 20.939 -9.212 -4.935 1.00 32.56 70 ALA A CA 1
ATOM 546 C C . ALA A 1 70 ? 21.225 -7.730 -5.224 1.00 32.56 70 ALA A C 1
ATOM 548 O O . ALA A 1 70 ? 21.839 -7.443 -6.249 1.00 32.56 70 ALA A O 1
ATOM 549 N N . SER A 1 71 ? 20.838 -6.817 -4.317 1.00 33.72 71 SER A N 1
ATOM 550 C CA . SER A 1 71 ? 21.616 -5.618 -3.939 1.00 33.72 71 SER A CA 1
ATOM 551 C C . SER A 1 71 ? 20.952 -4.767 -2.837 1.00 33.72 71 SER A C 1
ATOM 553 O O . SER A 1 71 ? 20.146 -3.888 -3.109 1.00 33.72 71 SER A O 1
ATOM 555 N N . LYS A 1 72 ? 21.438 -4.994 -1.607 1.00 33.34 72 LYS A N 1
ATOM 556 C CA . LYS A 1 72 ? 21.609 -4.086 -0.448 1.00 33.34 72 LYS A CA 1
ATOM 557 C C . LYS A 1 72 ? 20.384 -3.481 0.282 1.00 33.34 72 LYS A C 1
ATOM 559 O O . LYS A 1 72 ? 19.582 -2.773 -0.319 1.00 33.34 72 LYS A O 1
ATOM 564 N N . PRO A 1 73 ? 20.332 -3.624 1.625 1.00 46.72 73 PRO A N 1
ATOM 565 C CA . PRO A 1 73 ? 19.481 -2.812 2.489 1.00 46.72 73 PRO A CA 1
ATOM 566 C C . PRO A 1 73 ? 19.977 -1.355 2.556 1.00 46.72 73 PRO A C 1
ATOM 568 O O . PRO A 1 73 ? 21.179 -1.118 2.665 1.00 46.72 73 PRO A O 1
ATOM 571 N N . TYR A 1 74 ? 19.030 -0.414 2.571 1.00 49.22 74 TYR A N 1
ATOM 572 C CA . TYR A 1 74 ? 19.129 0.945 3.129 1.00 49.22 74 TYR A CA 1
ATOM 573 C C . TYR A 1 74 ? 20.243 1.876 2.596 1.00 49.22 74 TYR A C 1
ATOM 575 O O . TYR A 1 74 ? 21.301 2.042 3.198 1.00 49.22 74 TYR A O 1
ATOM 583 N N . GLY A 1 75 ? 19.933 2.599 1.514 1.00 41.97 75 GLY A N 1
ATOM 584 C CA . GLY A 1 75 ? 20.429 3.964 1.273 1.00 41.97 75 GLY A CA 1
ATOM 585 C C . GLY A 1 75 ? 19.330 4.992 1.598 1.00 41.97 75 GLY A C 1
ATOM 586 O O . GLY A 1 75 ? 18.177 4.586 1.753 1.00 41.97 75 GLY A O 1
ATOM 587 N N . PRO A 1 76 ? 19.632 6.301 1.723 1.00 51.12 76 PRO A N 1
ATOM 588 C CA . PRO A 1 76 ? 18.589 7.314 1.893 1.00 51.12 76 PRO A CA 1
ATOM 589 C C . PRO A 1 76 ? 17.576 7.205 0.749 1.00 51.12 76 PRO A C 1
ATOM 591 O O . PRO A 1 76 ? 17.979 7.104 -0.414 1.00 51.12 76 PRO A O 1
ATOM 594 N N . THR A 1 77 ? 16.278 7.213 1.075 1.00 57.50 77 THR A N 1
ATOM 595 C CA . THR A 1 77 ? 15.211 7.221 0.069 1.00 57.50 77 THR A CA 1
ATOM 596 C C . THR A 1 77 ? 15.503 8.341 -0.929 1.00 57.50 77 THR A C 1
ATOM 598 O O . THR A 1 77 ? 15.689 9.485 -0.508 1.00 57.50 77 THR A O 1
ATOM 601 N N . PRO A 1 78 ? 15.582 8.054 -2.240 1.00 64.19 78 PRO A N 1
ATOM 602 C CA . PRO A 1 78 ? 15.781 9.089 -3.239 1.00 64.19 78 PRO A CA 1
ATOM 603 C C . PRO A 1 78 ? 14.778 10.228 -3.033 1.00 64.19 78 PRO A C 1
ATOM 605 O O . PRO A 1 78 ? 13.574 9.987 -2.974 1.00 64.19 78 PRO A O 1
ATOM 608 N N . LEU A 1 79 ? 15.257 11.475 -2.968 1.00 60.72 79 LEU A N 1
ATOM 609 C CA . LEU A 1 79 ? 14.432 12.678 -2.739 1.00 60.72 79 LEU A CA 1
ATOM 610 C C . LEU A 1 79 ? 13.190 12.748 -3.646 1.00 60.72 79 LEU A C 1
ATOM 612 O O . LEU A 1 79 ? 12.155 13.292 -3.268 1.00 60.72 79 LEU A O 1
ATOM 616 N N . ARG A 1 80 ? 13.285 12.207 -4.866 1.00 68.75 80 ARG A N 1
ATOM 617 C CA . ARG A 1 80 ? 12.158 12.098 -5.799 1.00 68.75 80 ARG A CA 1
ATOM 618 C C . ARG A 1 80 ? 11.049 11.194 -5.252 1.00 68.75 80 ARG A C 1
ATOM 620 O O . ARG A 1 80 ? 9.889 11.589 -5.297 1.00 68.75 80 ARG A O 1
ATOM 627 N N . LEU A 1 81 ? 11.402 10.020 -4.735 1.00 69.75 81 LEU A N 1
ATOM 628 C CA . LEU A 1 81 ? 10.465 9.045 -4.178 1.00 69.75 81 LEU A CA 1
ATOM 629 C C . LEU A 1 81 ? 9.813 9.557 -2.896 1.00 69.75 81 LEU A C 1
ATOM 631 O O . LEU A 1 81 ? 8.608 9.397 -2.726 1.00 69.75 81 LEU A O 1
ATOM 635 N N . GLU A 1 82 ? 10.575 10.242 -2.043 1.00 71.69 82 GLU A N 1
ATOM 636 C CA . GLU A 1 82 ? 10.038 10.890 -0.844 1.00 71.69 82 GLU A CA 1
ATOM 637 C C . GLU A 1 82 ? 8.984 11.945 -1.214 1.00 71.69 82 GLU A C 1
ATOM 639 O O . GLU A 1 82 ? 7.847 11.875 -0.750 1.00 71.69 82 GLU A O 1
ATOM 644 N N . ARG A 1 83 ? 9.299 12.843 -2.159 1.00 75.69 83 ARG A N 1
ATOM 645 C CA . ARG A 1 83 ? 8.348 13.854 -2.655 1.00 75.69 83 ARG A CA 1
ATOM 646 C C . ARG A 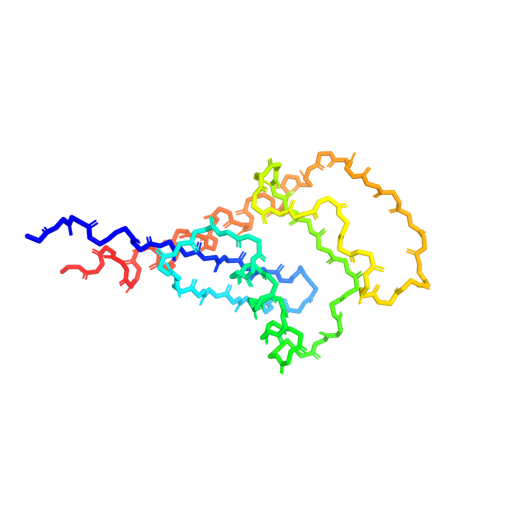1 83 ? 7.101 13.238 -3.288 1.00 75.69 83 ARG A C 1
ATOM 648 O O . ARG A 1 83 ? 6.005 13.760 -3.096 1.00 75.69 83 ARG A O 1
ATOM 655 N N . THR A 1 84 ? 7.249 12.165 -4.065 1.00 76.94 84 THR A N 1
ATOM 656 C CA . THR A 1 84 ? 6.110 11.454 -4.666 1.00 76.94 84 THR A CA 1
ATOM 657 C C . THR A 1 84 ? 5.250 10.795 -3.588 1.00 76.94 84 THR A C 1
ATOM 659 O O . THR A 1 84 ? 4.027 10.918 -3.633 1.00 76.94 84 THR A O 1
ATOM 662 N N . SER A 1 85 ? 5.875 10.174 -2.582 1.00 78.94 85 SER A N 1
ATOM 663 C CA . SER A 1 85 ? 5.192 9.584 -1.428 1.00 78.94 85 SER A CA 1
ATOM 664 C C . SER A 1 85 ? 4.401 10.623 -0.640 1.00 78.94 85 SER A C 1
ATOM 666 O O . SER A 1 85 ? 3.215 10.426 -0.385 1.00 78.94 85 SER A O 1
ATOM 668 N N . GLU A 1 86 ? 5.010 11.762 -0.308 1.00 81.25 86 GLU A N 1
ATOM 669 C CA . GLU A 1 86 ? 4.334 12.842 0.414 1.00 81.25 86 GLU A CA 1
ATOM 670 C C . GLU A 1 86 ? 3.166 13.434 -0.379 1.00 81.25 86 GLU A C 1
ATOM 672 O O . GLU A 1 86 ? 2.073 13.611 0.165 1.00 81.25 86 GLU A O 1
ATOM 677 N N . ARG A 1 87 ? 3.363 13.694 -1.680 1.00 82.12 87 ARG A N 1
ATOM 678 C CA . ARG A 1 87 ? 2.290 14.172 -2.565 1.00 82.12 87 ARG A CA 1
ATOM 679 C C . ARG A 1 87 ? 1.131 13.191 -2.610 1.00 82.12 87 ARG A C 1
ATOM 681 O O . ARG A 1 87 ? -0.012 13.614 -2.477 1.00 82.12 87 ARG A O 1
ATOM 688 N N . PHE A 1 88 ? 1.423 11.901 -2.758 1.00 83.06 88 PHE A N 1
ATOM 689 C CA . PHE A 1 88 ? 0.380 10.890 -2.763 1.00 83.06 88 PHE A CA 1
ATOM 690 C C . PHE A 1 88 ? -0.318 10.822 -1.417 1.00 83.06 88 PHE A C 1
ATOM 692 O O . PHE A 1 88 ? -1.526 10.893 -1.420 1.00 83.06 88 PHE A O 1
ATOM 699 N N . LYS A 1 89 ? 0.380 10.781 -0.272 1.00 82.75 89 LYS A N 1
ATOM 700 C CA . LYS A 1 89 ? -0.252 10.758 1.066 1.00 82.75 89 LYS A CA 1
ATOM 701 C C . LYS A 1 89 ? -1.227 11.921 1.282 1.00 82.75 89 LYS A C 1
ATOM 703 O O . LYS A 1 89 ? -2.249 11.751 1.947 1.00 82.75 89 LYS A O 1
ATOM 708 N N . ARG A 1 90 ? -0.934 13.088 0.703 1.00 82.81 90 ARG A N 1
ATOM 709 C CA . ARG A 1 90 ? -1.796 14.271 0.768 1.00 82.81 90 ARG A CA 1
ATOM 710 C C . ARG A 1 90 ? -3.130 14.073 0.039 1.00 82.81 90 ARG A C 1
ATOM 712 O O . ARG A 1 90 ? -4.154 14.488 0.566 1.00 82.81 90 ARG A O 1
ATOM 719 N N . THR A 1 91 ? -3.152 13.391 -1.106 1.00 80.88 91 THR A N 1
ATOM 720 C CA . THR A 1 91 ? -4.369 13.231 -1.921 1.00 80.88 91 THR A CA 1
ATOM 721 C C . THR A 1 91 ? -5.477 12.416 -1.228 1.00 80.88 91 THR A C 1
ATOM 723 O O . THR A 1 91 ? -6.569 12.960 -1.083 1.00 80.88 91 THR A O 1
ATOM 726 N N . PRO A 1 92 ? -5.263 11.183 -0.713 1.00 76.50 92 PRO A N 1
ATOM 727 C CA . PRO A 1 92 ? -6.261 10.453 0.058 1.00 76.50 92 PRO A CA 1
ATOM 728 C C . PRO A 1 92 ? -6.699 11.207 1.306 1.00 76.50 92 PRO A C 1
ATOM 730 O O . PRO A 1 92 ? -7.872 11.171 1.668 1.00 76.50 92 PRO A O 1
ATOM 733 N N . LYS A 1 93 ? -5.759 11.905 1.956 1.00 79.31 93 LYS A N 1
ATOM 734 C CA . LYS A 1 93 ? -6.057 12.709 3.134 1.00 79.31 93 LYS A CA 1
ATOM 735 C C . LYS A 1 93 ? -7.050 13.822 2.796 1.00 79.31 93 LYS A C 1
ATOM 737 O O . LYS A 1 93 ? -8.101 13.878 3.419 1.00 79.31 93 LYS A O 1
ATOM 742 N N . GLU A 1 94 ? -6.770 14.627 1.778 1.00 80.38 94 GLU A N 1
ATOM 743 C CA . GLU A 1 94 ? -7.641 15.731 1.361 1.00 80.38 94 GLU A CA 1
ATOM 744 C C . GLU A 1 94 ? -8.968 15.244 0.756 1.00 80.38 94 GLU A C 1
ATOM 746 O O . GLU A 1 94 ? -10.013 15.831 1.016 1.00 80.38 94 GLU A O 1
ATOM 751 N N . GLN A 1 95 ? -8.950 14.172 -0.042 1.00 74.81 95 GLN A N 1
ATOM 752 C CA . GLN A 1 95 ? -10.119 13.736 -0.813 1.00 74.81 95 GLN A CA 1
ATOM 753 C C . GLN A 1 95 ? -11.049 12.761 -0.084 1.00 74.81 95 GLN A C 1
ATOM 755 O O . GLN A 1 95 ? -12.222 12.686 -0.437 1.00 74.81 95 GLN A O 1
ATOM 760 N N . PHE A 1 96 ? -10.555 11.996 0.894 1.00 71.56 96 PHE A N 1
ATOM 761 C CA . PHE A 1 96 ? -11.330 10.913 1.518 1.00 71.56 96 PHE A CA 1
ATOM 762 C C . PHE A 1 96 ? -11.352 10.956 3.049 1.00 71.56 96 PHE A C 1
ATOM 764 O O . PHE A 1 96 ? -12.245 10.357 3.643 1.00 71.56 96 PHE A O 1
ATOM 771 N N . ILE A 1 97 ? -10.391 11.624 3.700 1.00 73.50 97 ILE A N 1
ATOM 772 C CA . ILE A 1 97 ? -10.307 11.679 5.173 1.00 73.50 97 ILE A CA 1
ATOM 773 C C . ILE A 1 97 ? -10.787 13.032 5.705 1.00 73.50 97 ILE A C 1
ATOM 775 O O . ILE A 1 97 ? -11.587 13.085 6.634 1.00 73.50 97 ILE A O 1
ATOM 779 N N . GLU A 1 98 ? -10.293 14.125 5.128 1.00 73.69 98 GLU A N 1
ATOM 780 C CA . GLU A 1 98 ? -10.619 15.502 5.518 1.00 73.69 98 GLU A CA 1
ATOM 781 C C . GLU A 1 98 ? -11.777 16.090 4.709 1.00 73.69 98 GLU A C 1
ATOM 783 O O . GLU A 1 98 ? -12.172 17.227 4.964 1.00 73.69 98 GLU A O 1
ATOM 788 N N . PHE A 1 99 ? -12.339 15.320 3.769 1.00 54.19 99 PHE A N 1
ATOM 789 C CA . PHE A 1 99 ? -13.540 15.696 3.030 1.00 54.19 99 PHE A CA 1
ATOM 790 C C . PHE A 1 99 ? -14.722 15.753 4.010 1.00 54.19 99 PHE A C 1
ATOM 792 O O . PHE A 1 99 ? -15.343 14.740 4.336 1.00 54.19 99 PHE A O 1
ATOM 799 N N . LYS A 1 100 ? -14.952 16.949 4.549 1.00 47.88 100 LYS A N 1
ATOM 800 C CA . LYS A 1 100 ? -16.063 17.320 5.422 1.00 47.88 100 LYS A CA 1
ATOM 801 C C . LYS A 1 100 ? -17.062 18.168 4.656 1.00 47.88 100 LYS A C 1
ATOM 803 O O . LYS A 1 100 ? -16.606 19.080 3.931 1.00 47.88 100 LYS A O 1
#

InterPro domains:
  IPR012337 Ribonuclease H-like superfamily [SSF53098] (5-62)